Protein AF-A0A1D0A0K8-F1 (afdb_monomer)

Nearest PDB structures (foldseek):
  6nyf-assembly1_A  TM=9.965E-01  e=5.371E-06  Helicobacter pylori
  6mzp-assembly1_A  TM=3.282E-01  e=8.889E-01  Danio rerio
  3jx8-assembly2_D  TM=2.941E-01  e=5.646E+00  Parabacteroides distasonis ATCC 8503

Radius of gyration: 13.78 Å; Cα contacts (8 Å, |Δi|>4): 209; chains: 1; bounding box: 33×19×39 Å

Foldseek 3Di:
DDDPVLDEAEAEDAEQEAEQEAEDEAQDADPPNPDDHGRAYEYEYAHAAEYEYDQRYEYAYEPRYHYHYHYPYYYYNHHYHYHD

Solvent-accessible surface area (backbone atoms only — not comparable to full-atom values): 4675 Å² total; per-residue (Å²): 91,50,54,101,76,66,48,66,47,77,47,78,45,84,42,56,62,44,78,40,74,46,77,46,72,36,48,54,79,65,78,95,60,90,60,76,49,60,35,35,26,41,38,36,45,34,16,73,64,23,37,40,33,33,66,82,10,38,40,38,31,18,60,54,41,44,80,47,79,46,46,89,35,75,48,76,57,26,52,75,46,80,72,97

pLDDT: mean 96.32, std 3.92, range [79.0, 98.88]

Sequence (84 aa):
FKDNADRTTRVDFNAKNILIDNFLEINNRVGSGAGRKASSTVLTLQASEGITSDKNAEISLYDGATLNLASSSVKLMGNVWMGR

Mean predicted aligned error: 2.7 Å

Organism: Helicobacter pylori (NCBI:txid210)

Secondary structure (DSSP, 8-state):
---TT-PEEEEEEEEEEEEE-SEEEESPPPTTSSSPPP-EEEEEEEEEEEEEE-TT-EEEE-TTEEEEEESS-EE--SEEEE--

InterPro domains:
  IPR003842 Vacuolating cytotoxin, beta-helical domain [PF02691] (1-84)
  IPR003842 Vacuolating cytotoxin, beta-helical domain [PR01656] (15-37)
  IPR003842 Vacuolating cytotoxin, beta-helical domain [PR01656] (42-69)
  IPR003842 Vacuolating cytotoxin, beta-helical domain [PR01656] (80-84)

Structure (mmCIF, N/CA/C/O backbone):
data_AF-A0A1D0A0K8-F1
#
_entry.id   AF-A0A1D0A0K8-F1
#
loop_
_atom_site.group_PDB
_atom_site.id
_ato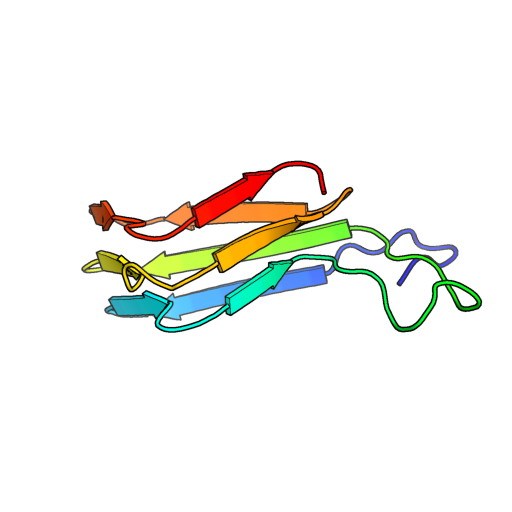m_site.type_symbol
_atom_site.label_atom_id
_atom_site.label_alt_id
_atom_site.label_comp_id
_atom_site.label_asym_id
_atom_site.label_entity_id
_atom_site.label_seq_id
_atom_site.pdbx_PDB_ins_code
_atom_site.Cartn_x
_atom_site.Cartn_y
_atom_site.Cartn_z
_atom_site.occupancy
_atom_site.B_iso_or_equiv
_atom_site.auth_seq_id
_atom_site.auth_comp_id
_atom_site.auth_asym_id
_atom_site.auth_atom_id
_atom_site.pdbx_PDB_model_num
ATOM 1 N N . PHE A 1 1 ? 4.291 -2.479 -14.976 1.00 91.94 1 PHE A N 1
ATOM 2 C CA . PHE A 1 1 ? 5.539 -2.595 -15.765 1.00 91.94 1 PHE A CA 1
ATOM 3 C C . PHE A 1 1 ? 5.673 -1.388 -16.661 1.00 91.94 1 PHE A C 1
ATOM 5 O O . PHE A 1 1 ? 4.654 -0.936 -17.166 1.00 91.94 1 PHE A O 1
ATOM 12 N N . LYS A 1 2 ? 6.896 -0.906 -16.875 1.00 91.69 2 LYS A N 1
ATOM 13 C CA . LYS A 1 2 ? 7.180 0.128 -17.866 1.00 91.69 2 LYS A CA 1
ATOM 14 C C . LYS A 1 2 ? 7.044 -0.443 -19.276 1.00 91.69 2 LYS A C 1
ATOM 16 O O . LYS A 1 2 ? 7.563 -1.524 -19.571 1.00 91.69 2 LYS A O 1
ATOM 21 N N . ASP A 1 3 ? 6.306 0.271 -20.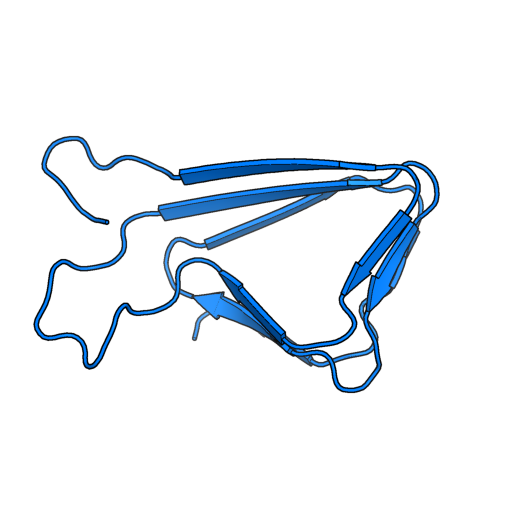106 1.00 92.56 3 A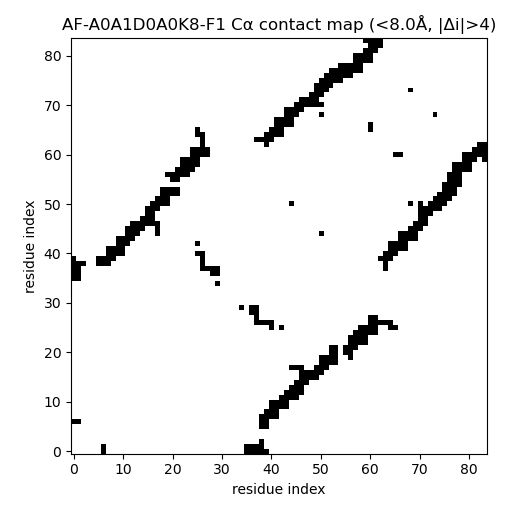SP A N 1
ATOM 22 C CA . ASP A 1 3 ? 6.069 -0.002 -21.517 1.00 92.56 3 ASP A CA 1
ATOM 23 C C . ASP A 1 3 ? 5.947 1.323 -22.279 1.00 92.56 3 ASP A C 1
ATOM 25 O O . ASP A 1 3 ? 6.001 2.389 -21.676 1.00 92.56 3 ASP A O 1
ATOM 29 N N . ASN A 1 4 ? 5.784 1.265 -23.601 1.00 95.81 4 ASN A N 1
ATOM 30 C CA . ASN A 1 4 ? 5.742 2.463 -24.449 1.00 95.81 4 ASN A CA 1
ATOM 31 C C . ASN A 1 4 ? 4.522 3.367 -24.196 1.00 95.81 4 ASN A C 1
ATOM 33 O O . ASN A 1 4 ? 4.438 4.438 -24.785 1.00 95.81 4 ASN A O 1
ATOM 37 N N . ALA A 1 5 ? 3.562 2.921 -23.384 1.00 96.44 5 ALA A N 1
ATOM 38 C CA . ALA A 1 5 ? 2.372 3.682 -23.030 1.00 96.44 5 ALA A CA 1
ATOM 39 C C . ALA A 1 5 ? 2.446 4.248 -21.598 1.00 96.44 5 ALA A C 1
ATOM 41 O O . ALA A 1 5 ? 1.469 4.848 -21.155 1.00 96.44 5 ALA A O 1
ATOM 42 N N . ASP A 1 6 ? 3.554 4.021 -20.874 1.00 92.12 6 ASP A N 1
ATOM 43 C CA . ASP A 1 6 ? 3.815 4.495 -19.506 1.00 92.12 6 ASP A CA 1
ATOM 44 C C . ASP A 1 6 ? 2.608 4.344 -18.565 1.00 92.12 6 ASP A C 1
ATOM 46 O O . ASP A 1 6 ? 2.223 5.238 -17.811 1.00 92.12 6 ASP A O 1
ATOM 50 N N . ARG A 1 7 ? 1.973 3.169 -18.614 1.00 96.81 7 ARG A N 1
ATOM 51 C CA . ARG A 1 7 ? 0.721 2.930 -17.889 1.00 96.81 7 ARG A CA 1
ATOM 52 C C . ARG A 1 7 ? 0.912 2.990 -16.373 1.00 96.81 7 ARG A C 1
ATOM 54 O O . ARG A 1 7 ?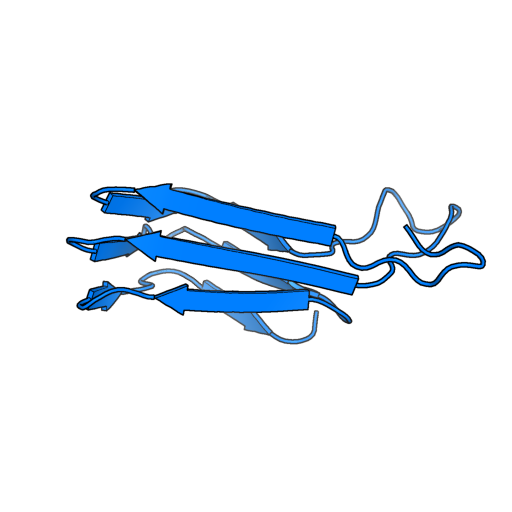 1.911 2.503 -15.835 1.00 96.81 7 ARG A O 1
ATOM 61 N N . THR A 1 8 ? -0.116 3.491 -15.692 1.00 97.81 8 THR A N 1
ATOM 62 C CA . THR A 1 8 ? -0.255 3.471 -14.230 1.00 97.81 8 THR A CA 1
ATOM 63 C C . THR A 1 8 ? -1.243 2.389 -13.820 1.00 97.81 8 THR A C 1
ATOM 65 O O . THR A 1 8 ? -2.384 2.387 -14.293 1.00 97.81 8 THR A O 1
ATOM 68 N N . THR A 1 9 ? -0.840 1.496 -12.917 1.00 97.94 9 THR A N 1
ATOM 69 C CA . THR A 1 9 ? -1.792 0.583 -12.271 1.00 97.94 9 THR A CA 1
ATOM 70 C C . THR A 1 9 ? -2.687 1.396 -11.343 1.00 97.94 9 THR A C 1
ATOM 72 O O . THR A 1 9 ? -2.177 2.169 -10.539 1.00 97.94 9 THR A O 1
ATOM 75 N N . ARG A 1 10 ? -4.006 1.228 -11.440 1.00 98.50 10 ARG A N 1
ATOM 76 C CA . ARG A 1 10 ? -4.971 1.800 -10.495 1.00 98.50 10 ARG A CA 1
ATOM 77 C C . ARG A 1 10 ? -5.664 0.650 -9.788 1.00 98.50 10 ARG A C 1
ATOM 79 O O . ARG A 1 10 ? -6.321 -0.155 -10.444 1.00 98.50 10 ARG A O 1
ATOM 86 N N . VAL A 1 11 ? -5.409 0.524 -8.492 1.00 98.56 11 VAL A N 1
ATOM 87 C CA . VAL A 1 11 ? -6.004 -0.502 -7.637 1.00 98.56 11 VAL A CA 1
ATOM 88 C C . VAL A 1 11 ? -6.847 0.221 -6.608 1.00 98.56 11 VAL A C 1
ATOM 90 O O . VAL A 1 11 ? -6.320 1.025 -5.846 1.00 98.56 11 VAL A O 1
ATOM 93 N N . ASP A 1 12 ? -8.140 -0.069 -6.585 1.00 98.62 12 ASP A N 1
ATOM 94 C CA . ASP A 1 12 ? -9.087 0.630 -5.728 1.00 98.62 12 ASP A CA 1
ATOM 95 C C . ASP A 1 12 ? -9.845 -0.384 -4.867 1.00 98.62 12 ASP A C 1
ATOM 97 O O . ASP A 1 12 ? -10.408 -1.358 -5.371 1.00 98.62 12 ASP A O 1
ATOM 101 N N . PHE A 1 13 ? -9.863 -0.145 -3.558 1.00 98.50 13 PHE A N 1
ATOM 102 C CA . PHE A 1 13 ? -10.662 -0.892 -2.595 1.00 98.50 13 PHE A CA 1
ATOM 103 C C . PHE A 1 13 ? -11.709 0.029 -1.983 1.00 98.50 13 PHE A C 1
ATOM 105 O O . PHE A 1 13 ? -11.387 1.135 -1.555 1.00 98.50 13 PHE A O 1
ATOM 112 N N . ASN A 1 14 ? -12.945 -0.456 -1.898 1.00 98.44 14 ASN A N 1
ATOM 113 C CA . ASN A 1 14 ? -14.037 0.212 -1.202 1.00 98.44 14 ASN A CA 1
ATOM 114 C C . ASN A 1 14 ? -14.659 -0.770 -0.209 1.00 98.44 14 ASN A C 1
ATOM 116 O O . ASN A 1 14 ? -15.302 -1.742 -0.609 1.00 98.44 14 ASN A O 1
ATOM 120 N N . ALA A 1 15 ? -14.407 -0.550 1.077 1.00 98.38 15 ALA A N 1
ATOM 121 C CA . ALA A 1 15 ? -14.751 -1.491 2.131 1.00 98.38 15 ALA A CA 1
ATOM 122 C C . ALA A 1 15 ? -15.307 -0.791 3.376 1.00 98.38 15 ALA A C 1
ATOM 124 O O . ALA A 1 15 ? -15.252 0.426 3.533 1.00 98.38 15 ALA A O 1
ATOM 125 N N . LYS A 1 16 ? -15.839 -1.592 4.300 1.00 98.44 16 LYS A N 1
ATOM 126 C CA . LYS A 1 16 ? -16.252 -1.108 5.619 1.00 98.44 16 LYS A CA 1
ATOM 127 C C . LYS A 1 16 ? -15.028 -0.806 6.493 1.00 98.44 16 LYS A C 1
ATOM 129 O O . LYS A 1 16 ? -14.852 0.320 6.944 1.00 98.44 16 LYS A O 1
ATOM 134 N N . ASN A 1 17 ? -14.163 -1.806 6.653 1.00 98.38 17 ASN A N 1
ATOM 135 C CA . ASN A 1 17 ? -12.863 -1.714 7.313 1.00 98.38 17 ASN A CA 1
ATOM 136 C C . ASN A 1 17 ? -11.786 -2.265 6.381 1.00 98.38 17 ASN A C 1
ATOM 138 O O . ASN A 1 17 ? -12.050 -3.203 5.626 1.00 98.38 17 ASN A O 1
ATOM 142 N N . ILE A 1 18 ? -10.580 -1.713 6.467 1.00 98.75 18 ILE A N 1
ATOM 143 C CA . ILE A 1 18 ? -9.389 -2.258 5.812 1.00 98.75 18 ILE A CA 1
ATOM 144 C C . ILE A 1 18 ? -8.349 -2.534 6.893 1.00 98.75 18 ILE A C 1
ATOM 146 O O . ILE A 1 18 ? -7.951 -1.627 7.624 1.00 98.75 18 ILE A O 1
ATOM 150 N N . LEU A 1 19 ? -7.929 -3.794 6.986 1.00 98.56 19 LEU A N 1
ATOM 151 C CA . LEU A 1 19 ? -6.950 -4.276 7.955 1.00 98.56 19 LEU A CA 1
ATOM 152 C C . LEU A 1 19 ? -5.680 -4.683 7.205 1.00 98.56 19 LEU A C 1
ATOM 154 O O . LEU A 1 19 ? -5.723 -5.547 6.327 1.00 98.56 19 LEU A O 1
ATOM 158 N N . ILE A 1 20 ? -4.562 -4.026 7.508 1.00 98.56 20 ILE A N 1
ATOM 159 C CA . ILE A 1 20 ? -3.241 -4.358 6.968 1.00 98.56 20 ILE A CA 1
ATOM 160 C C . ILE A 1 20 ? -2.469 -5.088 8.066 1.00 98.56 20 ILE A C 1
ATOM 162 O O . ILE A 1 20 ? -1.759 -4.476 8.862 1.00 98.56 20 ILE A O 1
ATOM 166 N N . ASP A 1 21 ? -2.636 -6.406 8.123 1.00 98.00 21 ASP A N 1
ATOM 167 C CA . ASP A 1 21 ? -2.149 -7.222 9.249 1.00 98.00 21 ASP A CA 1
ATOM 168 C C . ASP A 1 21 ? -0.759 -7.837 9.012 1.00 98.00 21 ASP A C 1
ATOM 170 O O . ASP A 1 21 ? -0.233 -8.567 9.849 1.00 98.00 21 ASP A O 1
ATOM 174 N N . ASN A 1 22 ? -0.161 -7.572 7.851 1.00 98.25 22 ASN A N 1
ATOM 175 C CA . ASN A 1 22 ? 1.158 -8.067 7.467 1.00 98.25 22 ASN A CA 1
ATOM 176 C C . ASN A 1 22 ? 1.855 -7.016 6.583 1.00 98.25 22 ASN A C 1
ATOM 178 O O . ASN A 1 22 ? 1.643 -5.820 6.771 1.00 98.25 22 ASN A O 1
ATOM 182 N N . PHE A 1 23 ? 2.679 -7.411 5.616 1.00 97.94 23 PHE A N 1
ATOM 183 C CA . PHE A 1 23 ? 3.339 -6.465 4.721 1.00 97.94 23 PHE A CA 1
ATOM 184 C C . PHE A 1 23 ? 2.500 -6.105 3.482 1.00 97.94 23 PHE A C 1
ATOM 186 O O . PHE A 1 23 ? 1.728 -6.914 2.963 1.00 97.94 23 PHE A O 1
ATOM 193 N N . LEU A 1 24 ? 2.703 -4.887 2.980 1.00 98.25 24 LEU A N 1
ATOM 194 C CA . LEU A 1 24 ? 2.179 -4.388 1.714 1.00 98.25 24 LEU A CA 1
ATOM 195 C C . LEU A 1 24 ? 3.271 -3.591 0.995 1.00 98.25 24 LEU A C 1
ATOM 197 O O . LEU A 1 24 ? 3.662 -2.510 1.426 1.00 98.25 24 LEU A O 1
ATOM 201 N N . GLU A 1 25 ? 3.734 -4.108 -0.136 1.00 98.25 25 GLU A N 1
ATOM 202 C CA . GLU A 1 25 ? 4.729 -3.443 -0.974 1.00 98.25 25 GLU A CA 1
ATOM 203 C C . GLU A 1 25 ? 4.072 -2.888 -2.244 1.00 98.25 25 GLU A C 1
ATOM 205 O O . GLU A 1 25 ? 3.533 -3.636 -3.061 1.00 98.25 25 GLU A O 1
ATOM 210 N N . ILE A 1 26 ? 4.116 -1.568 -2.428 1.00 98.50 26 ILE A N 1
ATOM 211 C CA . ILE A 1 26 ? 3.463 -0.883 -3.547 1.00 98.50 26 ILE A CA 1
ATOM 212 C C . ILE A 1 26 ? 4.515 -0.484 -4.578 1.00 98.50 26 ILE A C 1
ATOM 214 O O . ILE A 1 26 ? 5.463 0.233 -4.268 1.00 98.50 26 ILE A O 1
ATOM 218 N N . ASN A 1 27 ? 4.302 -0.920 -5.823 1.00 97.50 27 ASN A N 1
ATOM 219 C CA . ASN A 1 27 ? 5.204 -0.706 -6.960 1.00 97.50 27 ASN A CA 1
ATOM 220 C C . ASN A 1 27 ? 6.622 -1.276 -6.763 1.00 97.50 27 ASN A C 1
ATOM 222 O O . ASN A 1 27 ? 7.599 -0.724 -7.266 1.00 97.50 27 ASN A O 1
ATOM 226 N N . ASN A 1 28 ? 6.740 -2.390 -6.039 1.00 96.00 28 ASN A N 1
ATOM 227 C CA . ASN A 1 28 ? 8.023 -3.028 -5.778 1.00 96.00 28 ASN A CA 1
ATOM 228 C C . ASN A 1 28 ? 8.724 -3.546 -7.044 1.00 96.00 28 ASN A C 1
ATOM 230 O O . ASN A 1 28 ? 8.159 -3.687 -8.136 1.00 96.00 28 ASN A O 1
ATOM 234 N N . ARG A 1 29 ? 10.012 -3.858 -6.883 1.00 93.75 29 ARG A N 1
ATOM 235 C CA . ARG A 1 29 ? 10.804 -4.490 -7.937 1.00 93.75 29 ARG A CA 1
ATOM 236 C C . ARG A 1 29 ? 10.303 -5.910 -8.185 1.00 93.75 29 ARG A C 1
ATOM 238 O O . ARG A 1 29 ? 10.254 -6.735 -7.281 1.00 93.75 29 ARG A O 1
ATOM 245 N N . VAL A 1 30 ? 10.088 -6.234 -9.455 1.00 92.19 30 VAL A N 1
ATOM 246 C CA . VAL A 1 30 ? 9.859 -7.616 -9.880 1.00 92.19 30 VAL A CA 1
ATOM 247 C C . VAL A 1 30 ? 11.203 -8.339 -10.034 1.00 92.19 30 VAL A C 1
ATOM 249 O O . VAL A 1 30 ? 12.034 -7.971 -10.869 1.00 92.19 30 VAL A O 1
ATOM 252 N N . GLY A 1 31 ? 11.418 -9.378 -9.225 1.00 90.19 31 GLY A N 1
ATOM 253 C CA . GLY A 1 31 ? 12.627 -10.209 -9.248 1.00 90.19 31 GLY A CA 1
ATOM 254 C C . GLY A 1 31 ? 13.905 -9.469 -8.826 1.00 90.19 31 GLY A C 1
ATOM 255 O O . GLY A 1 31 ? 13.882 -8.521 -8.040 1.00 90.19 31 GLY A O 1
ATOM 256 N N . SER A 1 32 ? 15.053 -9.899 -9.357 1.00 88.56 32 SER A N 1
ATOM 257 C CA . SER A 1 32 ? 16.371 -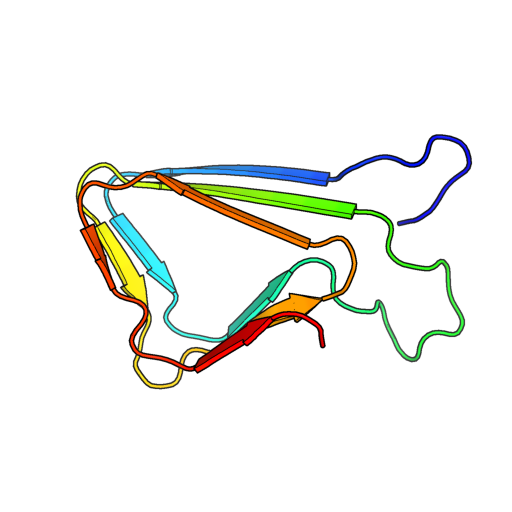9.315 -9.053 1.00 88.56 32 SER A CA 1
ATOM 258 C C . SER A 1 32 ? 16.694 -8.036 -9.842 1.00 88.56 32 SER A C 1
ATOM 260 O O . SER A 1 32 ? 17.716 -7.408 -9.589 1.00 88.56 32 SER A O 1
ATOM 262 N N . GLY A 1 33 ? 15.826 -7.612 -10.774 1.00 82.25 33 GLY A N 1
ATOM 263 C CA . GLY A 1 33 ? 15.962 -6.344 -11.510 1.00 82.25 33 GLY A CA 1
ATOM 264 C C . GLY A 1 33 ? 16.480 -6.434 -12.950 1.00 82.25 33 GLY A C 1
ATOM 265 O O . GLY A 1 33 ? 16.606 -5.388 -13.594 1.00 82.25 33 GLY A O 1
ATOM 266 N N . ALA A 1 34 ? 16.726 -7.646 -13.464 1.00 86.19 34 ALA A N 1
ATOM 267 C CA . ALA A 1 34 ? 17.136 -7.896 -14.853 1.00 86.19 34 ALA A CA 1
ATOM 268 C C . ALA A 1 34 ? 15.988 -7.773 -15.882 1.00 86.19 34 ALA A C 1
ATOM 270 O O . ALA A 1 34 ? 16.237 -7.673 -17.079 1.00 86.19 34 ALA A O 1
ATOM 271 N N . GLY A 1 35 ? 14.729 -7.783 -15.426 1.00 88.19 35 GLY A N 1
ATOM 272 C CA . GLY A 1 35 ? 13.544 -7.651 -16.277 1.00 88.19 35 GLY A CA 1
ATOM 273 C C . GLY A 1 35 ? 13.084 -6.205 -16.496 1.00 88.19 35 GLY A C 1
ATOM 274 O O . GLY A 1 35 ? 13.737 -5.239 -16.093 1.00 88.19 35 GLY A O 1
ATOM 275 N N . ARG A 1 36 ? 11.903 -6.060 -17.115 1.00 89.81 36 ARG A N 1
ATOM 276 C CA . ARG A 1 36 ? 11.241 -4.758 -17.291 1.00 89.81 36 ARG A CA 1
ATOM 277 C C . ARG A 1 36 ? 11.076 -4.051 -15.946 1.00 89.81 36 ARG A C 1
ATOM 279 O O . ARG A 1 36 ? 10.645 -4.660 -14.968 1.00 89.81 36 ARG A O 1
ATOM 286 N N . LYS A 1 37 ? 11.383 -2.754 -15.924 1.00 91.44 37 LYS A N 1
ATOM 287 C CA . LYS A 1 37 ? 11.245 -1.914 -14.730 1.00 91.44 37 LYS A CA 1
ATOM 288 C C . LYS A 1 37 ? 9.773 -1.731 -14.345 1.00 91.44 37 LYS A C 1
ATOM 290 O O . LYS A 1 37 ? 8.869 -1.921 -15.169 1.00 91.44 37 LYS A O 1
ATOM 295 N N . ALA A 1 38 ? 9.534 -1.377 -13.087 1.00 90.69 38 ALA A N 1
ATOM 296 C CA . ALA A 1 38 ? 8.230 -0.894 -12.652 1.00 90.69 38 ALA A CA 1
ATOM 297 C C . ALA A 1 38 ? 7.902 0.439 -13.360 1.00 90.69 38 ALA A C 1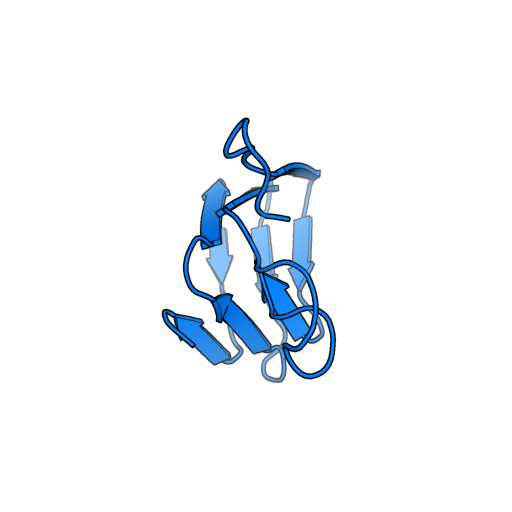
ATOM 299 O O . ALA A 1 38 ? 8.804 1.132 -13.827 1.00 90.69 38 ALA A O 1
ATOM 300 N N . SER A 1 39 ? 6.609 0.727 -13.521 1.00 94.94 39 SER A N 1
ATOM 301 C CA . SER A 1 39 ? 6.125 2.025 -14.019 1.00 94.94 39 SER A CA 1
ATOM 302 C C . SER A 1 39 ? 5.639 2.802 -12.797 1.00 94.94 39 SER A C 1
ATOM 304 O O . SER A 1 39 ? 6.407 2.978 -11.860 1.00 94.94 39 SER A O 1
ATOM 306 N N . SER A 1 40 ? 4.355 3.142 -12.738 1.00 97.69 40 SER A N 1
ATOM 307 C CA . SER A 1 40 ? 3.698 3.720 -11.572 1.00 97.69 40 SER A CA 1
ATOM 308 C C . SER A 1 40 ? 2.506 2.880 -11.116 1.00 97.69 40 SER A C 1
ATOM 310 O O . SER A 1 40 ? 1.892 2.146 -11.902 1.00 97.69 40 SER A O 1
ATOM 312 N N . THR A 1 41 ? 2.165 3.008 -9.837 1.00 98.56 41 THR A N 1
ATOM 313 C CA . THR A 1 41 ? 0.976 2.401 -9.234 1.00 98.56 41 THR A CA 1
ATOM 314 C C . THR A 1 41 ? 0.320 3.391 -8.284 1.00 98.56 41 THR A C 1
ATOM 316 O O . THR A 1 41 ? 0.976 3.939 -7.404 1.00 98.56 41 THR A O 1
ATOM 319 N N . VAL A 1 42 ? -0.988 3.573 -8.433 1.00 98.75 42 VAL A N 1
ATOM 320 C CA . VAL A 1 42 ? -1.851 4.260 -7.476 1.00 98.75 42 VAL A CA 1
ATOM 321 C C . VAL A 1 42 ? -2.708 3.201 -6.791 1.00 98.75 42 VAL A C 1
ATOM 323 O O . VAL A 1 42 ? -3.454 2.483 -7.460 1.00 98.75 42 VAL A O 1
ATOM 326 N N . LEU A 1 43 ? -2.586 3.099 -5.470 1.00 98.81 43 LEU A N 1
ATOM 327 C CA . LEU A 1 43 ? -3.460 2.299 -4.621 1.00 98.81 43 LEU A CA 1
ATOM 328 C C . LEU A 1 43 ? -4.381 3.237 -3.839 1.00 98.81 43 LEU A C 1
ATOM 330 O O . LEU A 1 43 ? -3.898 4.088 -3.096 1.00 98.81 43 LEU A O 1
ATOM 334 N N . THR A 1 44 ? -5.690 3.061 -3.973 1.00 98.88 44 THR A N 1
ATOM 335 C CA . THR A 1 44 ? -6.695 3.777 -3.184 1.00 98.88 44 THR A CA 1
ATOM 336 C C . THR A 1 44 ? -7.357 2.816 -2.210 1.00 98.88 44 THR A C 1
ATOM 338 O O . THR A 1 44 ? -7.988 1.839 -2.611 1.00 98.88 44 THR A O 1
ATOM 341 N N . LEU A 1 45 ? -7.231 3.106 -0.918 1.00 98.81 45 LEU A N 1
ATOM 342 C CA . LEU A 1 45 ? -7.922 2.402 0.153 1.00 98.81 45 LEU A CA 1
ATOM 343 C C . LEU A 1 45 ? -9.032 3.309 0.676 1.00 98.81 45 LEU A C 1
ATOM 345 O O . LEU A 1 45 ? -8.762 4.298 1.359 1.00 98.81 45 LEU A O 1
ATOM 349 N N . GLN A 1 46 ? -10.277 2.980 0.342 1.00 98.75 46 GLN A N 1
ATOM 350 C CA . GLN A 1 46 ? -11.455 3.665 0.850 1.00 98.75 46 GLN A CA 1
ATOM 351 C C . GLN A 1 46 ? -12.157 2.784 1.883 1.00 98.75 46 GLN A C 1
ATOM 353 O O . GLN A 1 46 ? -12.602 1.678 1.569 1.00 98.75 46 GLN A O 1
ATOM 358 N N . ALA A 1 47 ? -12.258 3.284 3.114 1.00 98.62 47 ALA A N 1
ATOM 359 C CA . ALA A 1 47 ? -12.946 2.608 4.204 1.00 98.62 47 ALA A CA 1
ATOM 360 C C . ALA A 1 47 ? -13.961 3.537 4.875 1.00 98.62 47 ALA A C 1
ATOM 362 O O . ALA A 1 47 ? -13.659 4.697 5.148 1.00 98.62 47 ALA A O 1
ATOM 363 N N . SER A 1 48 ? -15.164 3.036 5.156 1.00 98.31 48 SER A N 1
ATOM 364 C CA . SER A 1 48 ? -16.197 3.840 5.824 1.00 98.31 48 SER A CA 1
ATOM 365 C C . SER A 1 48 ? -16.003 3.947 7.341 1.00 98.31 48 SER A C 1
ATOM 367 O O . SER A 1 48 ? -16.414 4.941 7.933 1.00 98.31 48 SER A O 1
ATOM 369 N N . GLU A 1 49 ? -15.410 2.931 7.976 1.00 98.12 49 GLU A N 1
ATOM 370 C CA . GLU A 1 49 ? -15.183 2.893 9.429 1.00 98.12 49 GLU A CA 1
ATOM 371 C C . GLU A 1 49 ? -13.716 3.095 9.817 1.00 98.12 49 GLU A C 1
ATOM 373 O O . GLU A 1 49 ? -13.432 3.834 10.761 1.00 98.12 49 GLU A O 1
ATOM 378 N N . GLY A 1 50 ? -12.774 2.467 9.111 1.00 98.50 50 GLY A N 1
ATOM 379 C CA . GLY A 1 50 ? -11.371 2.566 9.493 1.00 98.50 50 GLY A CA 1
ATOM 380 C C . GLY A 1 50 ? -10.393 1.864 8.561 1.00 98.50 50 GLY A C 1
ATOM 381 O O . GLY A 1 50 ? -10.704 0.842 7.947 1.00 98.50 50 GLY A O 1
ATOM 382 N N . ILE A 1 51 ? -9.180 2.412 8.501 1.00 98.81 51 ILE A N 1
ATOM 383 C CA . ILE A 1 51 ? -8.001 1.749 7.942 1.00 98.81 51 ILE A CA 1
ATOM 384 C C . ILE A 1 51 ? -7.006 1.583 9.083 1.00 98.81 51 ILE A C 1
ATOM 386 O O . ILE A 1 51 ? -6.545 2.577 9.651 1.00 98.81 51 ILE A O 1
ATOM 390 N N . THR A 1 52 ? -6.677 0.347 9.435 1.00 98.75 52 THR A N 1
ATOM 391 C CA . THR A 1 52 ? -5.735 0.051 10.520 1.00 98.75 52 THR A CA 1
ATOM 392 C C . THR A 1 52 ? -4.651 -0.904 10.057 1.00 98.75 52 THR A C 1
ATOM 394 O O . THR A 1 52 ? -4.871 -1.687 9.135 1.00 98.75 52 THR A O 1
ATOM 397 N N . SER A 1 53 ? -3.493 -0.869 10.712 1.00 98.69 53 SER A N 1
ATOM 398 C CA . SER A 1 53 ? -2.460 -1.886 10.520 1.00 98.69 53 SER A CA 1
ATOM 399 C C . SER A 1 53 ? -2.057 -2.543 11.834 1.00 98.69 53 SER A C 1
ATOM 401 O O . SER A 1 53 ? -2.136 -1.915 12.894 1.00 98.69 53 SER A O 1
ATOM 403 N N . ASP A 1 54 ? -1.559 -3.776 11.753 1.00 98.56 54 ASP A N 1
ATOM 404 C CA . ASP A 1 54 ? -0.852 -4.410 12.867 1.00 98.56 54 ASP A CA 1
ATOM 405 C C . ASP A 1 54 ? 0.455 -3.654 13.180 1.00 98.56 54 ASP A C 1
ATOM 407 O O . ASP A 1 54 ? 1.003 -2.946 12.329 1.00 98.56 54 ASP A O 1
ATOM 411 N N . LYS A 1 55 ? 0.972 -3.802 14.407 1.00 98.31 55 LYS A N 1
ATOM 412 C CA . LYS A 1 55 ? 2.249 -3.204 14.838 1.00 98.31 55 LYS A CA 1
ATOM 413 C C . LYS A 1 55 ? 3.466 -3.748 14.077 1.00 98.31 55 LYS A C 1
ATOM 415 O O . LYS A 1 55 ? 4.488 -3.077 14.010 1.00 98.31 55 LYS A O 1
ATOM 420 N N . ASN A 1 56 ? 3.369 -4.969 13.551 1.00 97.94 56 ASN A N 1
ATOM 421 C CA . ASN A 1 56 ? 4.421 -5.625 12.780 1.00 97.94 56 ASN A CA 1
ATOM 422 C C . ASN A 1 56 ? 4.190 -5.505 11.268 1.00 97.94 56 ASN A C 1
ATOM 424 O O . ASN A 1 56 ? 4.985 -6.032 10.492 1.00 97.94 56 ASN A O 1
ATOM 428 N N . ALA A 1 57 ? 3.108 -4.846 10.843 1.00 98.44 57 ALA A N 1
ATOM 429 C CA . ALA A 1 57 ? 2.874 -4.575 9.438 1.00 98.44 57 ALA A CA 1
ATOM 430 C C . ALA A 1 57 ? 3.978 -3.667 8.878 1.00 98.44 57 ALA A C 1
ATOM 432 O O . ALA A 1 57 ? 4.435 -2.734 9.545 1.00 98.44 57 ALA A O 1
ATOM 433 N N . GLU A 1 58 ? 4.382 -3.919 7.636 1.00 98.38 58 GLU A N 1
ATOM 434 C CA . GLU A 1 58 ? 5.290 -3.044 6.897 1.00 98.38 58 GLU A CA 1
ATOM 435 C C . GLU A 1 58 ? 4.617 -2.595 5.606 1.00 98.38 58 GLU A C 1
ATOM 437 O O . GLU A 1 58 ? 4.315 -3.410 4.737 1.00 98.38 58 GLU A O 1
ATOM 442 N N . ILE A 1 59 ? 4.399 -1.291 5.469 1.00 98.56 59 ILE A N 1
ATOM 443 C CA . ILE A 1 59 ? 3.872 -0.691 4.247 1.00 98.56 59 ILE A CA 1
ATOM 444 C C . ILE A 1 59 ? 5.023 0.038 3.563 1.00 98.56 59 ILE A C 1
ATOM 446 O O . ILE A 1 59 ? 5.511 1.048 4.065 1.00 98.56 59 ILE A O 1
ATOM 450 N N . SER A 1 60 ? 5.452 -0.472 2.414 1.00 98.50 60 SER A N 1
ATOM 451 C CA . SER A 1 60 ? 6.603 0.046 1.673 1.00 98.50 60 SER A CA 1
ATOM 452 C C . SER A 1 60 ? 6.162 0.611 0.327 1.00 98.50 60 SER A C 1
ATOM 454 O O . SER A 1 60 ? 5.640 -0.108 -0.526 1.00 98.50 60 SER A O 1
ATOM 456 N N . LEU A 1 61 ? 6.377 1.912 0.134 1.00 98.38 61 LEU A N 1
ATOM 457 C CA . LEU A 1 61 ? 6.122 2.630 -1.110 1.00 98.38 61 LEU A CA 1
ATOM 458 C C . LEU A 1 61 ? 7.447 2.837 -1.846 1.00 98.38 61 LEU A C 1
ATOM 460 O O . LEU A 1 61 ? 8.321 3.576 -1.383 1.00 98.38 61 LEU A O 1
ATOM 464 N N . TYR A 1 62 ? 7.571 2.189 -3.000 1.00 97.50 62 TYR A N 1
ATOM 465 C CA . TYR A 1 62 ? 8.722 2.324 -3.891 1.00 97.50 62 TYR A CA 1
ATOM 466 C C . TYR A 1 62 ? 8.530 3.491 -4.866 1.00 97.50 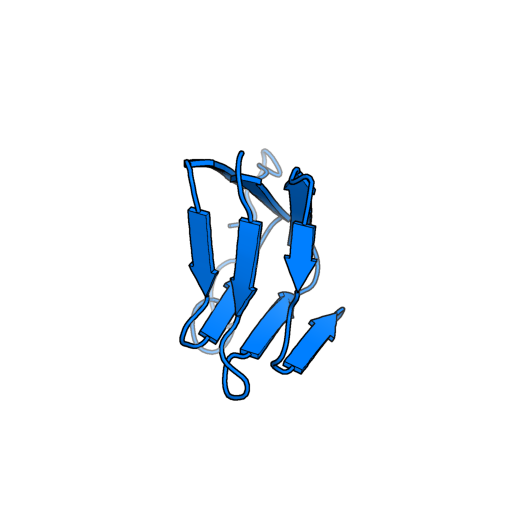62 TYR A C 1
ATOM 468 O O . TYR A 1 62 ? 7.435 4.052 -4.973 1.00 97.50 62 TYR A O 1
ATOM 476 N N . ASP A 1 63 ? 9.586 3.855 -5.598 1.00 95.44 63 ASP A N 1
ATOM 477 C CA . ASP A 1 63 ? 9.510 4.865 -6.663 1.00 95.44 63 ASP A CA 1
ATOM 478 C C . ASP A 1 63 ? 8.302 4.630 -7.586 1.00 95.44 63 ASP A C 1
ATOM 480 O O . ASP A 1 63 ? 8.031 3.499 -7.984 1.00 95.44 63 ASP A O 1
ATOM 484 N N . GLY A 1 64 ? 7.546 5.685 -7.898 1.00 96.25 64 GLY A N 1
ATOM 485 C CA . GLY A 1 64 ? 6.316 5.609 -8.695 1.00 96.25 64 GLY A CA 1
ATOM 486 C C . GLY A 1 64 ? 5.068 5.076 -7.969 1.00 96.25 64 GLY A C 1
ATOM 487 O O . GLY A 1 64 ? 4.029 4.910 -8.616 1.00 96.25 64 GLY A O 1
ATOM 488 N N . ALA A 1 65 ? 5.130 4.802 -6.661 1.00 98.25 65 ALA A N 1
ATOM 489 C CA . ALA A 1 65 ? 3.964 4.450 -5.852 1.00 98.25 65 ALA A CA 1
ATOM 490 C C . ALA A 1 65 ? 3.206 5.686 -5.339 1.00 98.25 65 ALA A C 1
ATOM 492 O O . ALA A 1 65 ? 3.785 6.696 -4.947 1.00 98.25 65 ALA A O 1
ATOM 493 N N . THR A 1 66 ? 1.883 5.584 -5.274 1.00 98.38 66 THR A N 1
ATOM 494 C CA . THR A 1 66 ? 1.003 6.512 -4.556 1.00 98.38 66 THR A CA 1
ATOM 495 C C . THR A 1 66 ? 0.003 5.701 -3.743 1.00 98.38 66 THR A C 1
ATOM 497 O O . THR A 1 66 ? -0.588 4.757 -4.268 1.00 9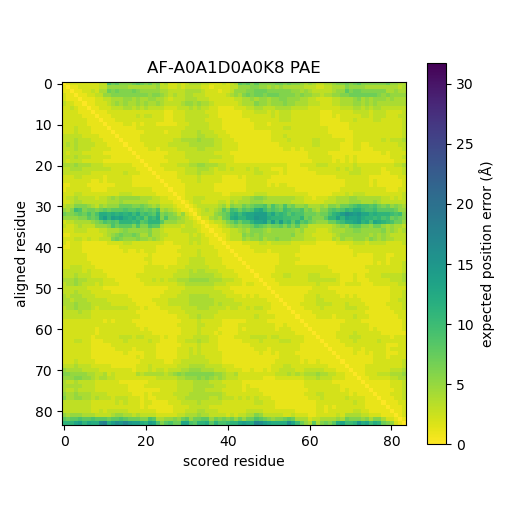8.38 66 THR A O 1
ATOM 500 N N . LEU A 1 67 ? -0.190 6.071 -2.476 1.00 98.50 67 LEU A N 1
ATOM 501 C CA . LEU A 1 67 ? -1.184 5.478 -1.582 1.00 98.50 67 LEU A CA 1
ATOM 502 C C . LEU A 1 67 ? -2.185 6.553 -1.154 1.00 98.50 67 LEU A C 1
ATOM 504 O O . LEU A 1 67 ? -1.839 7.460 -0.401 1.00 98.50 67 LEU A O 1
ATOM 508 N N . ASN A 1 68 ? -3.425 6.437 -1.619 1.00 98.56 68 ASN A N 1
ATOM 509 C CA . ASN A 1 68 ? -4.534 7.283 -1.197 1.00 98.56 68 ASN A CA 1
ATOM 510 C C . ASN A 1 68 ? -5.302 6.574 -0.079 1.00 98.56 68 ASN A C 1
ATOM 512 O O . ASN A 1 68 ? -5.733 5.434 -0.250 1.00 98.56 68 ASN A O 1
ATOM 516 N N . LEU A 1 69 ? -5.503 7.253 1.049 1.00 98.38 69 LEU A N 1
ATOM 517 C CA . LEU A 1 69 ? -6.260 6.739 2.191 1.00 98.38 69 LEU A CA 1
ATOM 518 C C . LEU A 1 69 ? -7.498 7.615 2.390 1.00 98.38 69 LEU A C 1
ATOM 520 O O . LEU A 1 69 ? -7.382 8.783 2.754 1.00 98.38 69 LEU A O 1
ATOM 524 N N . ALA A 1 70 ? -8.678 7.056 2.139 1.00 98.31 70 ALA A N 1
ATOM 525 C CA . ALA A 1 70 ? -9.958 7.741 2.272 1.00 98.31 70 ALA A CA 1
ATOM 526 C C . ALA A 1 70 ? -10.790 7.056 3.360 1.00 98.31 70 ALA A C 1
ATOM 528 O O . ALA A 1 70 ? -11.502 6.087 3.110 1.00 98.31 70 ALA A O 1
ATOM 529 N N . SER A 1 71 ? -10.665 7.545 4.590 1.00 98.00 71 SER A N 1
ATOM 530 C CA . SER A 1 71 ? -11.401 7.046 5.750 1.00 98.00 71 SER A CA 1
ATOM 531 C C . SER A 1 71 ? -11.495 8.137 6.807 1.00 98.00 71 SER A C 1
ATOM 533 O O . SER A 1 71 ? -10.626 9.004 6.892 1.00 98.00 71 SER A O 1
ATOM 535 N N . SER A 1 72 ? -12.532 8.078 7.638 1.00 94.12 72 SER A N 1
ATOM 536 C CA . SER A 1 72 ? -12.673 8.946 8.813 1.00 94.12 72 SER A CA 1
ATOM 537 C C . SER A 1 72 ? -11.619 8.650 9.888 1.00 94.12 72 SER A C 1
ATOM 539 O O . SER A 1 72 ? -11.297 9.519 10.698 1.00 94.12 72 SER A O 1
ATOM 541 N N . SER A 1 73 ? -11.051 7.439 9.888 1.00 97.38 73 SER A N 1
ATOM 542 C CA . SER A 1 73 ? -9.961 7.046 10.776 1.00 97.38 73 SER A CA 1
ATOM 543 C C . SER A 1 73 ? -8.916 6.214 10.042 1.00 97.38 73 SER A C 1
ATOM 545 O O . SER A 1 73 ? -9.231 5.205 9.405 1.00 97.38 73 SER A O 1
ATOM 547 N N . VAL A 1 74 ? -7.660 6.637 10.158 1.00 98.50 74 VAL A N 1
ATOM 548 C CA . VAL A 1 74 ? -6.489 5.917 9.659 1.00 98.50 74 VAL A CA 1
ATOM 549 C C . VAL A 1 74 ? -5.499 5.783 10.810 1.00 98.50 74 VAL A C 1
ATOM 551 O O . VAL A 1 74 ? -5.102 6.785 11.403 1.00 98.50 74 VAL A O 1
ATOM 554 N N . LYS A 1 75 ? -5.110 4.549 11.140 1.00 98.44 75 LYS A N 1
ATOM 555 C CA . LYS A 1 75 ? -4.142 4.242 12.202 1.00 98.44 75 LYS A CA 1
ATOM 556 C C . LYS A 1 75 ? -3.169 3.168 11.728 1.00 98.44 75 LYS A C 1
ATOM 558 O O . LYS A 1 75 ? -3.426 1.974 11.870 1.00 98.44 75 LYS A O 1
ATOM 563 N N . LEU A 1 76 ? -2.057 3.604 11.149 1.00 98.12 76 LEU A N 1
ATOM 564 C CA . LEU A 1 76 ? -0.971 2.722 10.730 1.00 98.12 76 LEU A CA 1
ATOM 565 C C . LEU A 1 76 ? -0.017 2.562 11.917 1.00 98.12 76 LEU A C 1
ATOM 567 O O . LEU A 1 76 ? 0.705 3.493 12.260 1.00 98.12 76 LEU A O 1
ATOM 571 N N . MET A 1 77 ? -0.100 1.420 12.594 1.00 98.25 77 MET A N 1
ATOM 572 C CA . MET A 1 77 ? 0.657 1.133 13.819 1.00 98.25 77 MET A CA 1
ATOM 573 C C . MET A 1 77 ? 2.033 0.526 13.537 1.00 98.25 77 MET A C 1
ATOM 575 O O . MET A 1 77 ? 2.884 0.514 14.425 1.00 98.25 77 MET A O 1
ATOM 579 N N . GLY A 1 78 ? 2.218 -0.025 12.338 1.00 97.81 78 GLY A N 1
ATOM 580 C CA . GLY A 1 78 ? 3.468 -0.619 11.883 1.00 97.81 78 GLY A CA 1
ATOM 581 C C . GLY A 1 78 ? 4.351 0.378 11.137 1.00 97.81 78 GLY A C 1
ATOM 582 O O . GLY A 1 78 ? 4.089 1.582 11.114 1.00 97.81 78 GLY A O 1
ATOM 583 N N . ASN A 1 79 ? 5.408 -0.125 10.504 1.00 98.19 79 ASN A N 1
ATOM 584 C CA . ASN A 1 79 ? 6.343 0.726 9.776 1.00 98.19 79 ASN A CA 1
ATOM 585 C C . ASN A 1 79 ? 5.756 1.168 8.434 1.00 98.19 79 ASN A C 1
ATOM 587 O O . ASN A 1 79 ? 5.233 0.355 7.670 1.00 98.19 79 ASN A O 1
ATOM 591 N N . VAL A 1 80 ? 5.917 2.453 8.121 1.00 97.94 80 VAL A N 1
ATOM 592 C CA . VAL A 1 80 ? 5.605 3.012 6.804 1.00 97.94 80 VAL A CA 1
ATOM 593 C C . VAL A 1 80 ? 6.890 3.563 6.199 1.00 97.94 80 VAL A C 1
ATOM 595 O O . VAL A 1 80 ? 7.455 4.532 6.705 1.00 97.94 80 VAL A O 1
ATOM 598 N N . TRP A 1 81 ? 7.347 2.950 5.111 1.00 97.88 81 TRP A N 1
ATOM 599 C CA . TRP A 1 81 ? 8.541 3.360 4.379 1.00 97.88 81 TRP A CA 1
ATOM 600 C C . TRP A 1 81 ? 8.145 4.042 3.076 1.00 97.88 81 TRP A C 1
ATOM 602 O O . TRP A 1 81 ? 7.419 3.472 2.263 1.00 97.88 81 TRP A O 1
ATOM 612 N N . MET A 1 82 ? 8.647 5.2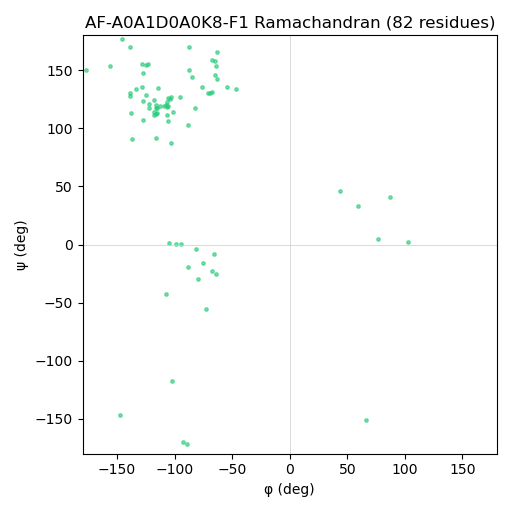54 2.856 1.00 95.56 82 MET A N 1
ATOM 613 C CA . MET A 1 82 ? 8.417 6.011 1.626 1.00 95.56 82 MET A CA 1
ATOM 614 C C . MET A 1 82 ? 9.748 6.263 0.919 1.00 95.56 82 MET A C 1
ATOM 616 O O . MET A 1 82 ? 10.654 6.839 1.515 1.00 95.56 82 MET A O 1
ATOM 620 N N . GLY A 1 83 ? 9.849 5.849 -0.348 1.00 87.62 83 GLY A N 1
ATOM 621 C CA . GLY A 1 83 ? 11.030 6.081 -1.188 1.00 87.62 83 GLY A CA 1
ATOM 622 C C . GLY A 1 83 ? 12.113 5.006 -1.066 1.00 87.62 83 GLY A C 1
ATOM 623 O O . GLY A 1 83 ? 13.294 5.342 -0.999 1.00 87.62 83 GLY A O 1
ATOM 624 N N . ARG A 1 84 ? 11.712 3.730 -1.003 1.00 79.00 84 ARG A N 1
ATOM 625 C CA . ARG A 1 84 ? 12.633 2.581 -1.003 1.00 79.00 84 ARG A CA 1
ATOM 626 C C . ARG A 1 84 ? 13.075 2.165 -2.410 1.00 79.00 84 ARG A C 1
ATOM 628 O O . ARG A 1 84 ? 12.330 2.439 -3.379 1.00 79.00 84 ARG A O 1
#